Protein AF-X1QT96-F1 (afdb_monomer)

Structure (mmCIF, N/CA/C/O backbone):
data_AF-X1QT96-F1
#
_entry.id   AF-X1QT96-F1
#
loop_
_atom_site.group_PDB
_atom_site.id
_atom_site.type_symbol
_atom_site.label_atom_id
_atom_site.label_alt_id
_atom_site.label_comp_id
_atom_site.label_asym_id
_atom_site.label_entity_id
_atom_site.label_seq_id
_atom_site.pdbx_PDB_ins_code
_atom_site.Cartn_x
_atom_site.Cartn_y
_atom_site.Cartn_z
_atom_site.occupancy
_atom_site.B_iso_or_equiv
_atom_site.auth_seq_id
_atom_site.auth_comp_id
_atom_site.auth_asym_id
_atom_site.auth_atom_id
_atom_site.pdbx_PDB_model_num
ATOM 1 N N . MET A 1 1 ? -9.515 -8.607 -19.195 1.00 41.69 1 MET A N 1
ATOM 2 C CA . MET A 1 1 ? -8.127 -8.111 -19.099 1.00 41.69 1 MET A CA 1
ATOM 3 C C . MET A 1 1 ? -7.218 -9.297 -19.345 1.00 41.69 1 MET A C 1
ATOM 5 O O . MET A 1 1 ? -7.333 -10.275 -18.622 1.00 41.69 1 MET A O 1
ATOM 9 N N . ALA A 1 2 ? -6.446 -9.278 -20.431 1.00 43.28 2 ALA A N 1
ATOM 10 C CA . ALA A 1 2 ? -5.640 -10.420 -20.851 1.00 43.28 2 ALA A CA 1
ATOM 11 C C . ALA A 1 2 ? -4.365 -10.495 -20.002 1.00 43.28 2 ALA A C 1
ATOM 13 O O . ALA A 1 2 ? -3.482 -9.648 -20.116 1.00 43.28 2 ALA A O 1
ATOM 14 N N . TYR A 1 3 ? -4.321 -11.485 -19.116 1.00 48.88 3 TYR A N 1
ATOM 15 C CA . TYR A 1 3 ? -3.113 -11.937 -18.441 1.00 48.88 3 TYR A CA 1
ATOM 16 C C . TYR A 1 3 ? -2.452 -12.968 -19.366 1.00 48.88 3 TYR A C 1
ATOM 18 O O . TYR A 1 3 ? -2.815 -14.139 -19.350 1.00 48.88 3 TYR A O 1
ATOM 26 N N . GLU A 1 4 ? -1.514 -12.535 -20.207 1.00 45.88 4 GLU A N 1
ATOM 27 C CA . GLU A 1 4 ? -0.586 -13.447 -20.883 1.00 45.88 4 GLU A CA 1
ATOM 28 C C . GLU A 1 4 ? 0.747 -13.394 -20.139 1.00 45.88 4 GLU A C 1
ATOM 30 O O . GLU A 1 4 ? 1.586 -12.523 -20.368 1.00 45.88 4 GLU A O 1
ATOM 35 N N . PHE A 1 5 ? 0.923 -14.320 -19.196 1.00 51.22 5 PHE A N 1
ATOM 36 C CA . PHE A 1 5 ? 2.220 -14.588 -18.582 1.00 51.22 5 PHE A CA 1
ATOM 37 C C . PHE A 1 5 ? 3.038 -15.464 -19.534 1.00 51.22 5 PHE A C 1
ATOM 39 O O . PHE A 1 5 ? 3.094 -16.683 -19.404 1.00 51.22 5 PHE A O 1
ATOM 46 N N . GLY A 1 6 ? 3.649 -14.818 -20.528 1.00 44.00 6 GLY A N 1
ATOM 47 C CA . GLY A 1 6 ? 4.750 -15.401 -21.282 1.00 44.00 6 GLY A CA 1
ATOM 48 C C . GLY A 1 6 ? 5.994 -15.428 -20.399 1.00 44.00 6 GLY A C 1
ATOM 49 O O . GLY A 1 6 ? 6.456 -14.380 -19.954 1.00 44.00 6 GLY A O 1
ATOM 50 N N . GLU A 1 7 ? 6.497 -16.629 -20.137 1.00 51.06 7 GLU A N 1
ATOM 51 C CA . GLU A 1 7 ? 7.717 -16.952 -19.394 1.00 51.06 7 GLU A CA 1
ATOM 52 C C . GLU A 1 7 ? 8.907 -16.043 -19.748 1.00 51.06 7 GLU A C 1
ATOM 54 O O . GLU A 1 7 ? 9.696 -16.375 -20.631 1.00 51.06 7 GLU A O 1
ATOM 59 N N . LYS A 1 8 ? 9.086 -14.904 -19.070 1.00 42.59 8 LYS A N 1
ATOM 60 C CA . LYS A 1 8 ? 10.350 -14.157 -19.114 1.00 42.59 8 LYS A CA 1
ATOM 61 C C . LYS A 1 8 ? 10.653 -13.498 -17.780 1.00 42.59 8 LYS A C 1
ATOM 63 O O . LYS A 1 8 ? 9.951 -12.594 -17.353 1.00 42.59 8 LYS A O 1
ATOM 68 N N . ASP A 1 9 ? 11.757 -13.961 -17.202 1.00 43.25 9 ASP A N 1
ATOM 69 C CA . ASP A 1 9 ? 12.546 -13.365 -16.129 1.00 43.25 9 ASP A CA 1
ATOM 70 C C . ASP A 1 9 ? 11.880 -13.211 -14.753 1.00 43.25 9 ASP A C 1
ATOM 72 O O . ASP A 1 9 ? 11.001 -12.388 -14.523 1.00 43.25 9 ASP A O 1
ATOM 76 N N . LEU A 1 10 ? 12.455 -13.883 -13.752 1.00 49.59 10 LEU A N 1
ATOM 77 C CA . LEU A 1 10 ? 12.217 -13.690 -12.309 1.00 49.59 10 LEU A CA 1
ATOM 78 C C . LEU A 1 10 ? 12.617 -12.285 -11.778 1.00 49.59 10 LEU A C 1
ATOM 80 O O . LEU A 1 10 ? 12.787 -12.072 -10.579 1.00 49.59 10 LEU A O 1
ATOM 84 N N . ARG A 1 11 ? 12.742 -11.301 -12.674 1.00 49.69 11 ARG A N 1
ATOM 85 C CA . ARG A 1 11 ? 12.896 -9.859 -12.433 1.00 49.69 11 ARG A CA 1
ATOM 86 C C . ARG A 1 11 ? 11.924 -9.029 -13.286 1.00 49.69 11 ARG A C 1
ATOM 88 O O . ARG A 1 11 ? 12.175 -7.848 -13.514 1.00 49.69 11 ARG A O 1
ATOM 95 N N . ALA A 1 12 ? 10.849 -9.636 -13.789 1.00 56.94 12 ALA A N 1
ATOM 96 C CA . ALA A 1 12 ? 9.919 -8.993 -14.703 1.00 56.94 12 ALA A CA 1
ATOM 97 C C . ALA A 1 12 ? 9.166 -7.854 -14.017 1.00 56.94 12 ALA A C 1
ATOM 99 O O . ALA A 1 12 ? 8.155 -8.044 -13.337 1.00 56.94 12 ALA A O 1
ATOM 100 N N . TYR A 1 13 ? 9.661 -6.642 -14.232 1.00 63.62 13 TYR A N 1
ATOM 101 C CA . TYR A 1 13 ? 8.809 -5.482 -14.141 1.00 63.62 13 TYR A CA 1
ATOM 102 C C . TYR A 1 13 ? 7.761 -5.575 -15.256 1.00 63.62 13 TYR A C 1
ATOM 104 O O . TYR A 1 13 ? 8.087 -5.640 -16.441 1.00 63.62 13 TYR A O 1
ATOM 112 N N . ILE A 1 14 ? 6.495 -5.612 -14.870 1.00 77.00 14 ILE A N 1
ATOM 113 C CA . ILE A 1 14 ? 5.354 -5.562 -15.771 1.00 77.00 14 ILE A CA 1
ATOM 114 C C . ILE A 1 14 ? 4.950 -4.107 -16.000 1.00 77.00 14 ILE A C 1
ATOM 116 O O . ILE A 1 14 ? 4.954 -3.278 -15.086 1.00 77.00 14 ILE A O 1
ATOM 120 N N . LYS A 1 15 ? 4.592 -3.784 -17.243 1.00 75.44 15 LYS A N 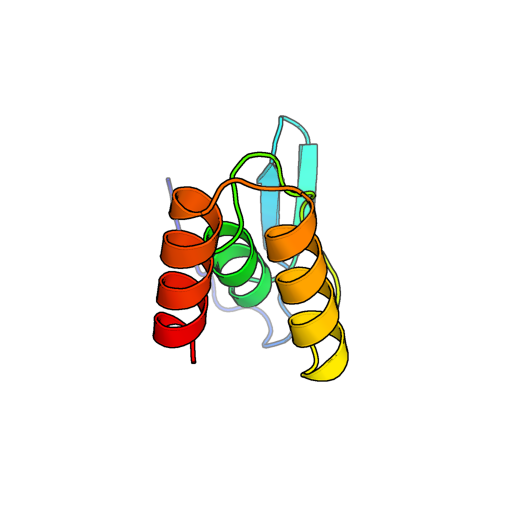1
ATOM 121 C CA . LYS A 1 15 ? 4.019 -2.481 -17.585 1.00 75.44 15 LYS A CA 1
ATOM 122 C C . LYS A 1 15 ? 2.514 -2.549 -17.420 1.00 75.44 15 LYS A C 1
ATOM 124 O O . LYS A 1 15 ? 1.835 -3.216 -18.196 1.00 75.44 15 LYS A O 1
ATOM 129 N N . VAL A 1 16 ? 1.997 -1.830 -16.433 1.00 76.75 16 VAL A N 1
ATOM 130 C CA . VAL A 1 16 ? 0.558 -1.706 -16.196 1.00 76.75 16 VAL A CA 1
ATOM 131 C C . VAL A 1 16 ? 0.074 -0.314 -16.540 1.00 76.75 16 VAL A C 1
ATOM 133 O O . VAL A 1 16 ? 0.789 0.675 -16.381 1.00 76.75 16 VAL A O 1
ATOM 136 N N . ARG A 1 17 ? -1.150 -0.235 -17.059 1.00 75.69 17 ARG A N 1
ATOM 137 C CA . ARG A 1 17 ? -1.787 1.035 -17.391 1.00 75.69 17 ARG A CA 1
ATOM 138 C C . ARG A 1 17 ? -2.567 1.526 -16.177 1.00 75.69 17 ARG A C 1
ATOM 140 O O . ARG A 1 17 ? -3.607 0.965 -15.859 1.00 75.69 17 ARG A O 1
ATOM 147 N N . LEU A 1 18 ? -2.082 2.588 -15.542 1.00 74.69 18 LEU A N 1
ATOM 148 C CA . LEU A 1 18 ? -2.701 3.224 -14.381 1.00 74.69 18 LEU A CA 1
ATOM 149 C C . LEU A 1 18 ? -2.969 4.697 -14.718 1.00 74.69 18 LEU A C 1
ATOM 151 O O . LEU A 1 18 ? -2.063 5.405 -15.158 1.00 74.69 18 LEU A O 1
ATOM 155 N N . ASN A 1 19 ? -4.219 5.156 -14.590 1.00 67.94 19 ASN A N 1
ATOM 156 C CA . ASN A 1 19 ? -4.630 6.540 -14.890 1.00 67.94 19 ASN A CA 1
ATOM 157 C C . ASN A 1 19 ? -4.123 7.066 -16.250 1.00 67.94 19 ASN A C 1
ATOM 159 O O . ASN A 1 19 ? -3.567 8.159 -16.357 1.00 67.94 19 ASN A O 1
ATOM 163 N N . SER A 1 20 ? -4.282 6.257 -17.303 1.00 75.94 20 SER A N 1
ATOM 164 C CA . SER A 1 20 ? -3.829 6.555 -18.675 1.00 75.94 20 SER A CA 1
ATOM 165 C C . SER A 1 20 ? -2.312 6.694 -18.873 1.00 75.94 20 SER A C 1
ATOM 167 O O . SER A 1 20 ? -1.885 7.065 -19.965 1.00 75.94 20 SER A O 1
ATOM 169 N N . LYS A 1 21 ? -1.491 6.324 -17.883 1.00 75.88 21 LYS A N 1
ATOM 170 C CA . LYS A 1 21 ? -0.031 6.217 -18.006 1.00 75.88 21 LYS A CA 1
ATOM 171 C C . LYS A 1 21 ? 0.421 4.768 -17.851 1.00 75.88 21 LYS A C 1
ATOM 173 O O . LYS A 1 21 ? -0.164 4.004 -17.091 1.00 75.88 21 LYS A O 1
ATOM 178 N N . PHE A 1 22 ? 1.466 4.389 -18.580 1.00 79.00 22 PHE A N 1
ATOM 179 C CA . PHE A 1 22 ? 2.133 3.106 -18.371 1.00 79.00 22 PHE A CA 1
ATOM 180 C C . PHE A 1 22 ? 3.152 3.259 -17.246 1.00 79.00 22 PHE A C 1
ATOM 182 O O . PHE A 1 22 ? 4.051 4.094 -17.338 1.00 79.00 22 PHE A O 1
ATOM 189 N N . ILE A 1 23 ? 2.995 2.467 -16.190 1.00 81.50 23 ILE A N 1
ATOM 190 C CA . ILE A 1 23 ? 3.920 2.398 -15.061 1.00 81.50 23 ILE A CA 1
ATOM 191 C C . ILE A 1 23 ? 4.565 1.019 -15.077 1.00 81.50 23 ILE A C 1
ATOM 193 O O . IL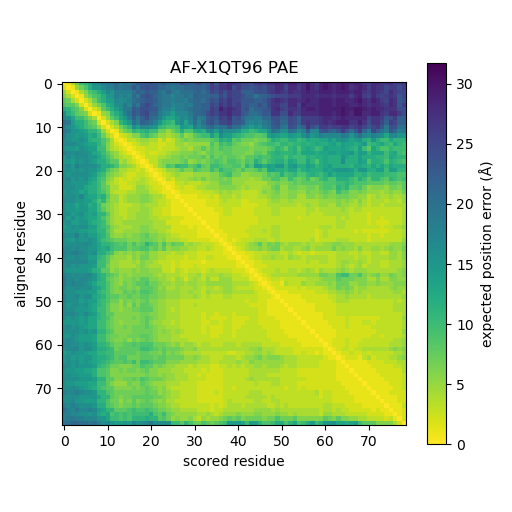E A 1 23 ? 3.890 0.003 -15.231 1.00 81.50 23 ILE A O 1
ATOM 197 N N . GLU A 1 24 ? 5.882 0.995 -14.929 1.00 81.75 24 GLU A N 1
ATOM 198 C CA . GLU A 1 24 ? 6.661 -0.229 -14.802 1.00 81.75 24 GLU A CA 1
ATOM 199 C C . GLU A 1 24 ? 6.756 -0.608 -13.313 1.00 81.75 24 GLU A C 1
ATOM 201 O O . GLU A 1 24 ? 7.273 0.154 -12.492 1.00 81.75 24 GLU A O 1
ATOM 206 N N . THR A 1 25 ? 6.171 -1.744 -12.933 1.00 85.06 25 THR A N 1
ATOM 207 C CA . THR A 1 25 ? 6.062 -2.200 -11.536 1.00 85.06 25 THR A CA 1
ATOM 208 C C . THR A 1 25 ? 6.038 -3.730 -11.459 1.00 85.06 25 THR A C 1
ATOM 210 O O . THR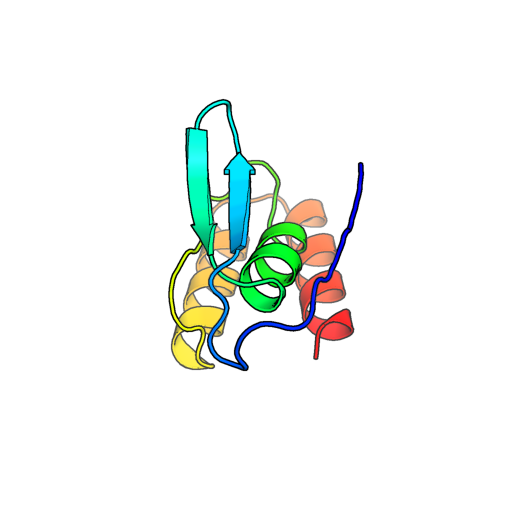 A 1 25 ? 6.199 -4.389 -12.474 1.00 85.06 25 THR A O 1
ATOM 213 N N . SER A 1 26 ? 5.873 -4.333 -10.282 1.00 83.81 26 SER A N 1
ATOM 214 C CA . SER A 1 26 ? 5.750 -5.793 -10.137 1.00 83.81 26 SER A CA 1
ATOM 215 C C . SER A 1 26 ? 4.351 -6.197 -9.676 1.00 83.81 26 SER A C 1
ATOM 217 O O . SER A 1 26 ? 3.647 -5.401 -9.058 1.00 83.81 26 SER A O 1
ATOM 219 N N . VAL A 1 27 ? 3.965 -7.454 -9.922 1.00 80.06 27 VAL A N 1
ATOM 220 C CA . VAL A 1 27 ? 2.661 -7.998 -9.489 1.00 80.06 27 VAL A CA 1
ATOM 221 C C . VAL A 1 27 ? 2.444 -7.803 -7.989 1.00 80.06 27 VAL A C 1
ATOM 223 O O . VAL A 1 27 ? 1.406 -7.297 -7.584 1.00 80.06 27 VAL A O 1
ATOM 226 N N . GLY A 1 28 ? 3.453 -8.103 -7.163 1.00 81.31 28 GLY A N 1
ATOM 227 C CA . GLY A 1 28 ? 3.352 -7.910 -5.713 1.00 81.31 28 GLY A CA 1
ATOM 228 C C . GLY A 1 28 ? 3.115 -6.452 -5.305 1.00 81.31 28 GLY A C 1
ATOM 229 O O . GLY A 1 28 ? 2.390 -6.193 -4.352 1.00 81.31 28 GLY A O 1
ATOM 230 N N . ARG A 1 29 ? 3.669 -5.479 -6.045 1.00 85.50 29 ARG A N 1
ATOM 231 C CA . ARG A 1 29 ? 3.404 -4.053 -5.792 1.00 85.50 29 ARG A CA 1
ATOM 232 C C . ARG A 1 29 ? 1.994 -3.660 -6.206 1.00 85.50 29 ARG A C 1
ATOM 234 O O . ARG A 1 29 ? 1.409 -2.817 -5.543 1.00 85.50 29 ARG A O 1
ATOM 241 N N . ILE A 1 30 ? 1.446 -4.250 -7.264 1.00 84.25 30 ILE A N 1
ATOM 242 C CA . ILE A 1 30 ? 0.056 -3.998 -7.665 1.00 84.25 30 ILE A CA 1
ATOM 243 C C . ILE A 1 30 ? -0.887 -4.510 -6.586 1.00 84.25 30 ILE A C 1
ATOM 245 O O . ILE A 1 30 ? -1.651 -3.711 -6.063 1.00 84.25 30 ILE A O 1
ATOM 249 N N . LEU A 1 31 ? -0.746 -5.780 -6.192 1.00 83.69 31 LEU A N 1
ATOM 250 C CA . LEU A 1 31 ? -1.576 -6.389 -5.150 1.00 83.69 31 LEU A CA 1
ATOM 251 C C . LEU A 1 31 ? -1.507 -5.587 -3.847 1.00 83.69 31 LEU A C 1
ATOM 253 O O . LEU A 1 31 ? -2.529 -5.288 -3.246 1.00 83.69 31 LEU A O 1
ATOM 257 N N . PHE A 1 32 ? -0.309 -5.146 -3.450 1.00 86.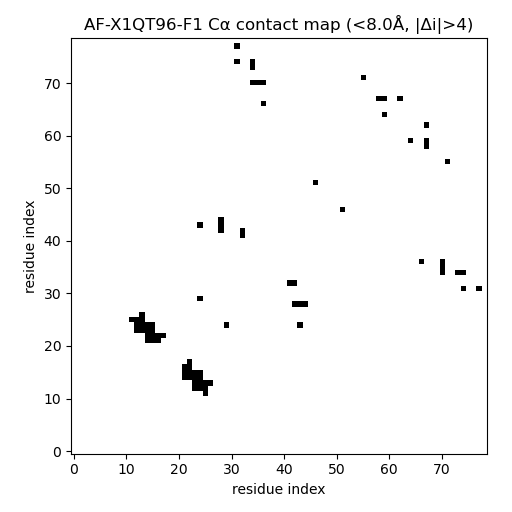69 32 PHE A N 1
ATOM 258 C CA . PHE A 1 32 ? -0.162 -4.272 -2.290 1.00 86.69 32 PHE A CA 1
ATOM 259 C C . PHE A 1 32 ? -0.913 -2.944 -2.453 1.00 86.69 32 PHE A C 1
ATOM 261 O O . PHE A 1 32 ? -1.588 -2.505 -1.530 1.00 86.69 32 PHE A O 1
ATOM 268 N N . ASN A 1 33 ? -0.827 -2.293 -3.613 1.00 88.31 33 ASN A N 1
ATOM 269 C CA . ASN A 1 33 ? -1.533 -1.033 -3.842 1.00 88.31 33 ASN A CA 1
ATOM 270 C C . ASN A 1 33 ? -3.056 -1.200 -3.903 1.00 88.31 33 ASN A C 1
ATOM 272 O O . ASN A 1 33 ? -3.759 -0.260 -3.561 1.00 88.31 33 ASN A O 1
ATOM 276 N N . GLU A 1 34 ? -3.562 -2.377 -4.274 1.00 86.44 34 GLU A N 1
ATOM 277 C CA . GLU A 1 34 ? -4.994 -2.700 -4.203 1.00 86.44 34 GLU A CA 1
ATOM 278 C C . GLU A 1 34 ? -5.506 -2.830 -2.759 1.00 86.44 34 GLU A C 1
ATOM 280 O O . GLU A 1 34 ? -6.697 -2.646 -2.512 1.00 86.44 34 GLU A O 1
ATOM 285 N N . THR A 1 35 ? -4.619 -3.105 -1.793 1.00 89.31 35 THR A N 1
ATOM 286 C CA . THR A 1 35 ? -4.986 -3.083 -0.365 1.00 89.31 35 THR A CA 1
ATOM 287 C C . THR A 1 35 ? -5.124 -1.675 0.201 1.00 89.31 35 THR A C 1
ATOM 289 O O . THR A 1 35 ? -5.738 -1.502 1.249 1.00 89.31 35 THR A O 1
ATOM 292 N N . LEU A 1 36 ? -4.558 -0.672 -0.475 1.00 89.12 36 LEU A N 1
ATOM 293 C CA . LEU A 1 36 ? -4.584 0.713 -0.022 1.00 89.12 36 LEU A CA 1
ATOM 294 C C . LEU A 1 36 ? -5.884 1.409 -0.458 1.00 89.12 36 LEU A C 1
ATOM 296 O O . LEU A 1 36 ? -6.509 1.000 -1.439 1.00 89.12 36 LEU A O 1
ATOM 300 N N . PRO A 1 37 ? -6.280 2.496 0.225 1.00 87.88 37 PRO A N 1
ATOM 301 C CA . PRO A 1 37 ? -7.430 3.298 -0.184 1.00 87.88 37 PRO A CA 1
ATOM 302 C C . PRO A 1 37 ? -7.290 3.846 -1.614 1.00 87.88 37 PRO A C 1
ATOM 304 O O . PRO A 1 37 ? -6.189 4.200 -2.035 1.00 87.88 37 PRO A O 1
ATOM 307 N N . GLU A 1 38 ? -8.401 4.009 -2.340 1.00 81.94 38 GLU A N 1
ATOM 308 C CA . GLU A 1 38 ? -8.407 4.466 -3.747 1.00 81.94 38 GLU A CA 1
ATOM 309 C C . GLU A 1 38 ? -7.737 5.837 -3.959 1.00 81.94 38 GLU A C 1
ATOM 311 O O . GLU A 1 38 ? -7.170 6.128 -5.012 1.00 81.94 38 GLU A O 1
ATOM 316 N N . ASN A 1 39 ? -7.793 6.692 -2.942 1.00 85.19 39 ASN A N 1
ATOM 317 C CA . ASN A 1 39 ? -7.198 8.024 -2.902 1.00 85.19 39 ASN A CA 1
ATOM 318 C C . ASN A 1 39 ? -5.749 8.035 -2.372 1.00 85.19 39 ASN A C 1
ATOM 320 O O . ASN A 1 39 ? -5.149 9.107 -2.248 1.00 85.19 39 ASN A O 1
ATOM 324 N N . TYR A 1 40 ? -5.157 6.868 -2.104 1.00 87.75 40 TYR A N 1
ATOM 325 C CA . TYR A 1 40 ? -3.766 6.746 -1.684 1.00 87.75 40 TYR A CA 1
ATOM 326 C C . TYR A 1 40 ? -2.812 6.699 -2.898 1.00 87.75 40 TYR A C 1
ATOM 328 O O . TYR A 1 40 ? -3.094 6.037 -3.899 1.00 87.75 40 TYR A O 1
ATOM 336 N N . PRO A 1 41 ? -1.657 7.393 -2.859 1.00 86.56 41 PRO A N 1
ATOM 337 C CA . PRO A 1 41 ? -0.712 7.397 -3.974 1.00 86.56 41 PRO A CA 1
ATOM 338 C C . PRO A 1 41 ? -0.086 6.018 -4.222 1.00 86.56 41 PRO A C 1
ATOM 340 O O . PRO A 1 41 ? 0.387 5.369 -3.291 1.00 86.56 41 PRO A O 1
ATOM 343 N N . PHE A 1 42 ? 0.012 5.626 -5.499 1.00 86.31 42 PHE A N 1
ATOM 344 C CA . PHE A 1 42 ? 0.610 4.349 -5.894 1.00 86.31 42 PHE A CA 1
ATOM 345 C C . PHE A 1 42 ? 2.065 4.223 -5.407 1.00 86.31 42 PHE A C 1
ATOM 347 O O . PHE A 1 42 ? 2.953 4.977 -5.817 1.00 86.31 42 PHE A O 1
ATOM 354 N N . VAL A 1 43 ? 2.325 3.234 -4.559 1.00 87.50 43 VAL A N 1
ATOM 355 C CA . VAL A 1 43 ? 3.630 2.943 -3.970 1.00 87.50 43 VAL A CA 1
ATOM 356 C C . VAL A 1 43 ? 4.416 2.015 -4.892 1.00 87.50 43 VAL A C 1
ATOM 358 O O . VAL A 1 43 ? 4.259 0.795 -4.856 1.00 87.50 43 VAL A O 1
ATOM 361 N N . ASN A 1 44 ? 5.305 2.589 -5.707 1.00 85.31 44 ASN A N 1
ATOM 362 C CA . ASN A 1 44 ? 6.205 1.835 -6.586 1.00 85.31 44 ASN A CA 1
ATOM 363 C C . ASN A 1 44 ? 7.620 1.692 -6.003 1.00 85.31 44 ASN A C 1
ATOM 365 O O . ASN A 1 44 ? 8.617 1.966 -6.673 1.00 85.31 44 ASN A O 1
ATOM 369 N N . GLU A 1 45 ? 7.729 1.251 -4.754 1.00 83.50 45 GLU A N 1
ATOM 370 C CA . GLU A 1 45 ? 9.015 1.048 -4.082 1.00 83.50 45 GLU A CA 1
ATOM 371 C C . GLU A 1 45 ? 9.106 -0.333 -3.432 1.00 83.50 45 GLU A C 1
ATOM 373 O O . GLU A 1 45 ? 8.105 -1.022 -3.251 1.00 83.50 45 GLU A O 1
ATOM 378 N N . LEU A 1 46 ? 10.325 -0.754 -3.075 1.00 81.50 46 LEU A N 1
ATOM 379 C CA . LEU A 1 46 ? 10.510 -1.959 -2.271 1.00 81.50 46 LEU A CA 1
ATOM 380 C C . LEU A 1 46 ? 9.877 -1.734 -0.892 1.00 81.50 46 LEU A C 1
ATOM 382 O O . LEU A 1 46 ? 10.283 -0.817 -0.167 1.00 81.50 46 LEU A O 1
ATOM 386 N N . MET A 1 47 ? 8.896 -2.568 -0.552 1.00 85.88 47 MET A N 1
ATOM 387 C CA . MET A 1 47 ? 8.245 -2.538 0.750 1.00 85.88 47 MET A CA 1
ATOM 388 C C . MET A 1 47 ? 9.118 -3.237 1.790 1.00 85.88 47 MET A C 1
ATOM 390 O O . MET A 1 47 ? 9.706 -4.283 1.528 1.00 85.88 47 MET A O 1
ATOM 394 N N . ASN A 1 48 ? 9.208 -2.647 2.976 1.00 87.00 48 ASN A N 1
ATOM 395 C CA . ASN A 1 48 ? 9.803 -3.265 4.155 1.00 87.00 48 ASN A CA 1
ATOM 396 C C . ASN A 1 48 ? 8.911 -2.965 5.364 1.00 87.00 48 ASN A C 1
ATOM 398 O O . ASN A 1 48 ? 8.071 -2.067 5.290 1.00 87.00 48 ASN A O 1
ATOM 402 N N . SER A 1 49 ? 9.109 -3.673 6.478 1.00 86.00 49 SER A N 1
ATOM 403 C CA . SER A 1 49 ? 8.260 -3.531 7.671 1.00 86.00 49 SER A CA 1
ATOM 404 C C . SER A 1 49 ? 8.163 -2.079 8.159 1.00 86.00 49 SER A C 1
ATOM 406 O O . SER A 1 49 ? 7.075 -1.594 8.440 1.00 86.00 49 SER A O 1
ATOM 408 N N . ARG A 1 50 ? 9.273 -1.324 8.130 1.00 89.12 50 ARG A N 1
ATOM 409 C CA . ARG A 1 50 ? 9.293 0.095 8.539 1.00 89.12 50 ARG A CA 1
ATOM 410 C C . ARG A 1 50 ? 8.482 1.004 7.614 1.00 89.12 50 ARG A C 1
ATOM 412 O O . ARG A 1 50 ? 7.907 1.991 8.061 1.00 89.12 50 ARG A O 1
ATOM 419 N N . LYS A 1 51 ? 8.500 0.747 6.304 1.00 88.69 51 LYS A N 1
ATOM 420 C CA . LYS A 1 51 ? 7.709 1.510 5.328 1.00 88.69 51 LYS A CA 1
ATOM 421 C C . LYS A 1 51 ? 6.231 1.165 5.457 1.00 88.69 51 LYS A C 1
ATOM 423 O O . LYS A 1 51 ? 5.421 2.083 5.408 1.00 88.69 51 LYS A O 1
ATOM 428 N N . LEU A 1 52 ? 5.910 -0.109 5.673 1.00 87.94 52 LEU A N 1
ATOM 429 C CA . LEU A 1 52 ? 4.542 -0.557 5.909 1.00 87.94 52 LEU A CA 1
ATOM 430 C C . LEU A 1 52 ? 3.938 0.153 7.123 1.00 87.94 52 LEU A C 1
ATOM 432 O O . LEU A 1 52 ? 2.898 0.786 6.991 1.00 87.94 52 LEU A O 1
ATOM 436 N N . GLU A 1 53 ? 4.640 0.160 8.259 1.00 89.62 53 GLU A N 1
ATOM 437 C CA . GLU A 1 53 ? 4.212 0.878 9.468 1.00 89.62 53 GLU A CA 1
ATOM 438 C C . GLU A 1 53 ? 3.943 2.365 9.199 1.00 89.62 53 GLU A C 1
ATOM 440 O O . GLU A 1 53 ? 2.929 2.905 9.633 1.00 89.62 53 GLU A O 1
ATOM 445 N N . LYS A 1 54 ? 4.811 3.034 8.427 1.00 91.25 54 LYS A N 1
ATOM 446 C CA . LYS A 1 54 ? 4.619 4.445 8.054 1.00 91.25 54 LYS A CA 1
ATOM 447 C C . LYS A 1 54 ? 3.406 4.667 7.154 1.00 91.25 54 LYS A C 1
ATOM 449 O O . LYS A 1 54 ? 2.761 5.704 7.269 1.00 91.25 54 LYS A O 1
ATOM 454 N N . ILE A 1 55 ? 3.135 3.751 6.226 1.00 89.50 55 ILE A N 1
ATOM 455 C CA . ILE A 1 55 ? 1.968 3.834 5.340 1.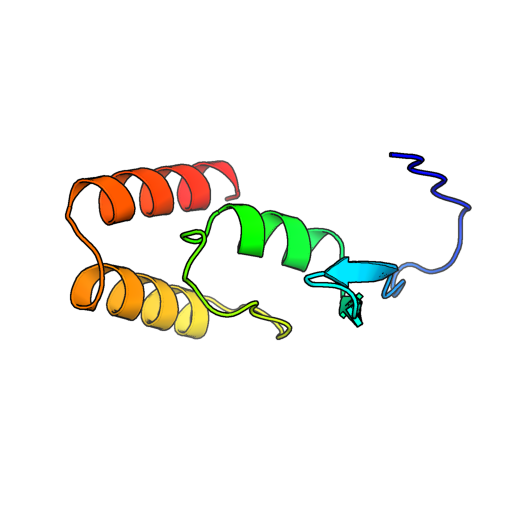00 89.50 55 ILE A CA 1
ATOM 456 C C . ILE A 1 55 ? 0.698 3.646 6.163 1.00 89.50 55 ILE A C 1
ATOM 458 O O . ILE A 1 55 ? -0.200 4.474 6.076 1.00 89.50 55 ILE A O 1
ATOM 462 N N . VAL A 1 56 ? 0.666 2.624 7.017 1.00 89.31 56 VAL A N 1
ATOM 463 C CA . VAL A 1 56 ? -0.460 2.357 7.916 1.00 89.31 56 VAL A CA 1
ATOM 464 C C . VAL A 1 56 ? -0.718 3.551 8.834 1.00 89.31 56 VAL A C 1
ATOM 466 O O . VAL A 1 56 ? -1.851 4.012 8.911 1.00 89.31 56 VAL A O 1
ATOM 469 N N . ALA A 1 57 ? 0.321 4.123 9.450 1.00 91.88 57 ALA A N 1
ATOM 470 C CA . ALA A 1 57 ? 0.186 5.328 10.269 1.00 91.88 57 ALA A CA 1
ATOM 471 C C . ALA A 1 57 ? -0.423 6.498 9.478 1.00 91.88 57 ALA A C 1
ATOM 473 O O . ALA A 1 57 ? -1.360 7.133 9.947 1.00 91.88 57 ALA A O 1
ATOM 474 N N . LYS A 1 58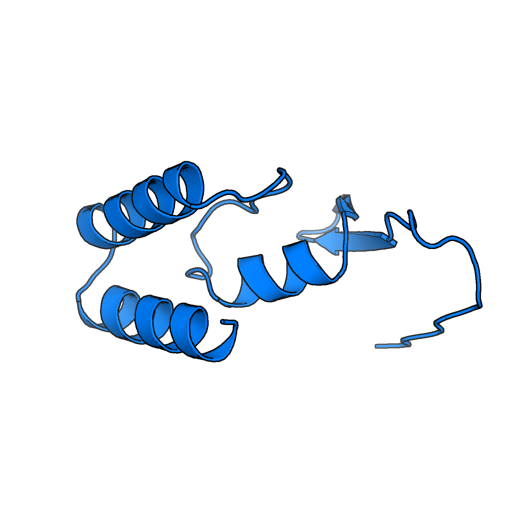 ? 0.032 6.733 8.240 1.00 91.00 58 LYS A N 1
ATOM 475 C CA . LYS A 1 58 ? -0.552 7.765 7.372 1.00 91.00 58 LYS A CA 1
ATOM 476 C C . LYS A 1 58 ? -2.008 7.485 7.020 1.00 91.00 58 LYS A C 1
ATOM 478 O O . LYS A 1 58 ? -2.789 8.429 6.952 1.00 91.00 58 LYS A O 1
ATOM 483 N N . VAL A 1 59 ? -2.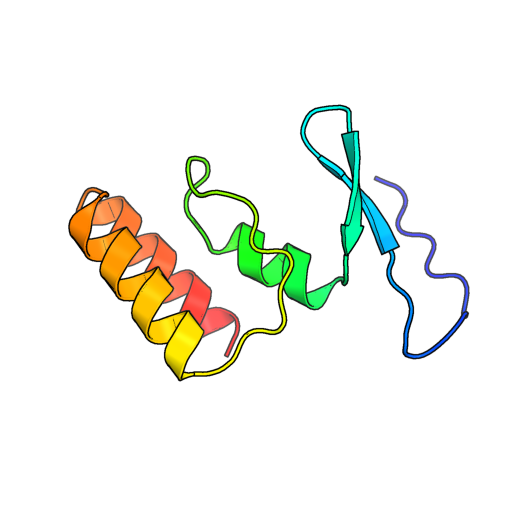375 6.229 6.772 1.00 90.31 59 VAL A N 1
ATOM 484 C CA . VAL A 1 59 ? -3.773 5.861 6.519 1.00 90.31 59 VAL A CA 1
ATOM 485 C C . VAL A 1 59 ? -4.616 6.150 7.764 1.00 90.31 59 VAL A C 1
ATOM 487 O O . VAL A 1 59 ? -5.655 6.787 7.655 1.00 90.31 59 VAL A O 1
ATOM 490 N N . ILE A 1 60 ? -4.117 5.807 8.952 1.00 89.31 60 ILE A N 1
ATOM 491 C CA . ILE A 1 60 ? -4.788 6.097 10.227 1.00 89.31 60 ILE A CA 1
ATOM 492 C C . ILE A 1 60 ? -4.968 7.606 10.460 1.00 89.31 60 ILE A C 1
ATOM 494 O O . ILE A 1 60 ? -5.998 8.032 10.969 1.00 89.31 60 ILE A O 1
ATOM 498 N N . GLU A 1 61 ? -3.988 8.426 10.079 1.00 92.19 61 GLU A N 1
ATOM 499 C CA . GLU A 1 61 ? -4.035 9.880 10.279 1.00 92.19 61 GLU A CA 1
ATOM 500 C C . GLU A 1 61 ? -4.909 10.629 9.260 1.00 92.19 61 GLU A C 1
ATOM 502 O O . GLU A 1 61 ? -5.391 11.719 9.563 1.00 92.19 61 GLU A O 1
ATOM 507 N N . ASN A 1 62 ? -5.077 10.098 8.043 1.00 91.12 62 ASN A N 1
ATOM 508 C CA . ASN A 1 62 ? -5.671 10.841 6.920 1.00 91.12 62 ASN A CA 1
ATOM 509 C C . ASN A 1 62 ? -7.035 10.306 6.457 1.00 91.12 62 ASN A C 1
ATOM 511 O O . ASN A 1 62 ? -7.661 10.934 5.603 1.00 91.12 62 ASN A O 1
ATOM 515 N N . TYR A 1 63 ? -7.487 9.163 6.975 1.00 91.56 63 TYR A N 1
ATOM 516 C CA . TYR A 1 63 ? -8.698 8.482 6.517 1.00 91.56 63 TYR A CA 1
ATOM 517 C C . TYR A 1 63 ? -9.660 8.215 7.676 1.00 91.56 63 TYR A C 1
ATOM 519 O O . TYR A 1 63 ? -9.296 8.289 8.847 1.00 91.56 63 TYR A O 1
ATOM 527 N N . ASP A 1 64 ? -10.918 7.936 7.348 1.00 92.62 64 ASP A N 1
ATOM 528 C CA . ASP A 1 64 ? -11.933 7.592 8.335 1.00 92.62 64 ASP A CA 1
ATOM 529 C C . ASP A 1 64 ? -11.759 6.158 8.858 1.00 92.62 64 ASP A C 1
ATOM 531 O O . ASP A 1 64 ? -11.123 5.307 8.232 1.00 92.62 64 ASP A O 1
ATOM 535 N N . GLN A 1 65 ? -12.381 5.877 10.003 1.00 90.81 65 GLN A N 1
ATOM 536 C CA . GLN A 1 65 ? -12.260 4.592 10.688 1.00 90.81 65 GLN A CA 1
ATOM 537 C C . GLN A 1 65 ? -12.626 3.390 9.804 1.00 90.81 65 GLN A C 1
ATOM 539 O O . GLN A 1 65 ? -11.947 2.371 9.885 1.00 90.81 65 GLN A O 1
ATOM 544 N N . ARG A 1 66 ? -13.638 3.496 8.930 1.00 9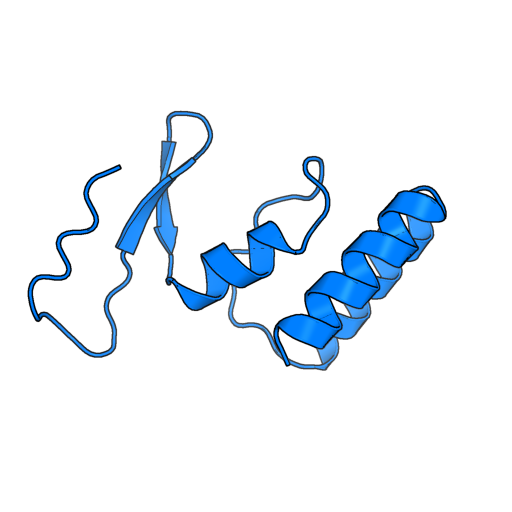2.44 66 ARG A N 1
ATOM 545 C CA . ARG A 1 66 ? -14.034 2.361 8.081 1.00 92.44 66 ARG A CA 1
ATOM 546 C C . ARG A 1 66 ? -12.961 2.052 7.050 1.00 92.44 66 ARG A C 1
ATOM 548 O O . ARG A 1 66 ? -12.624 0.892 6.847 1.00 92.44 66 ARG A O 1
ATOM 555 N N . THR A 1 67 ? -12.409 3.091 6.427 1.00 90.75 67 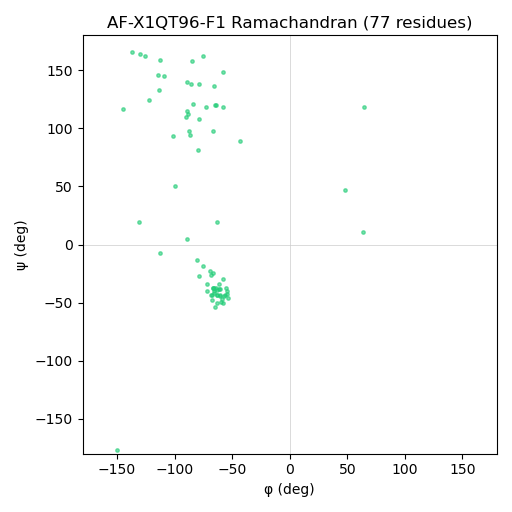THR A N 1
ATOM 556 C CA . THR A 1 67 ? -11.323 2.944 5.454 1.00 90.75 67 THR A CA 1
ATOM 557 C C . THR A 1 67 ? -10.062 2.370 6.105 1.00 90.75 67 THR A C 1
ATOM 559 O O . THR A 1 67 ? -9.374 1.544 5.505 1.00 90.75 67 THR A O 1
ATOM 562 N N . ILE A 1 68 ? -9.771 2.774 7.345 1.00 91.19 68 ILE A N 1
ATOM 563 C CA . ILE A 1 68 ? -8.657 2.234 8.132 1.00 91.19 68 ILE A CA 1
ATOM 564 C C . ILE A 1 68 ? -8.856 0.739 8.402 1.00 91.19 68 ILE A C 1
ATOM 566 O O . ILE A 1 68 ? -7.939 -0.041 8.153 1.00 91.19 68 ILE A O 1
ATOM 570 N N . GLU A 1 69 ? -10.031 0.341 8.896 1.00 91.94 69 GLU A N 1
ATOM 571 C CA . GLU A 1 69 ? -10.360 -1.058 9.203 1.00 91.94 69 GLU A CA 1
ATOM 572 C C . GLU A 1 69 ? -10.255 -1.946 7.952 1.00 91.94 69 GLU A C 1
ATOM 574 O O . GLU A 1 69 ? -9.531 -2.940 7.971 1.00 91.94 69 GLU A O 1
ATOM 579 N N . ASP A 1 70 ? -10.865 -1.528 6.839 1.00 91.69 70 ASP A N 1
ATOM 580 C CA . ASP A 1 70 ? -10.815 -2.248 5.558 1.00 91.69 70 ASP A CA 1
ATOM 581 C C . ASP A 1 70 ? -9.379 -2.389 5.019 1.00 91.69 70 ASP A C 1
ATOM 583 O O . ASP A 1 70 ? -8.965 -3.469 4.598 1.00 91.69 70 ASP A O 1
ATOM 587 N N . THR A 1 71 ? -8.579 -1.319 5.092 1.00 90.75 71 THR A N 1
ATOM 588 C CA . THR A 1 71 ? -7.169 -1.351 4.666 1.00 90.75 71 THR A CA 1
ATOM 589 C C . THR A 1 71 ? -6.349 -2.314 5.526 1.00 90.75 71 THR A C 1
ATOM 591 O O . THR A 1 71 ? -5.527 -3.072 5.011 1.00 90.75 71 THR A O 1
ATOM 594 N N . LEU A 1 72 ? -6.547 -2.296 6.847 1.00 89.38 72 LEU A N 1
ATOM 595 C CA . LEU A 1 72 ? -5.811 -3.156 7.775 1.00 89.38 72 LEU A CA 1
ATOM 596 C C . LEU A 1 72 ? -6.136 -4.638 7.578 1.00 89.38 72 LEU A C 1
ATOM 598 O O . LEU A 1 72 ? -5.221 -5.461 7.636 1.00 89.38 72 LEU A O 1
ATOM 602 N N . ASP A 1 73 ? -7.401 -4.975 7.333 1.00 90.94 73 ASP A N 1
ATOM 603 C CA . ASP A 1 73 ? -7.807 -6.356 7.070 1.00 90.94 73 ASP A CA 1
ATOM 604 C C . ASP A 1 73 ? -7.241 -6.857 5.735 1.00 90.94 73 ASP A C 1
ATOM 606 O O . ASP A 1 73 ? -6.622 -7.920 5.694 1.00 90.94 73 ASP A O 1
ATOM 610 N N . LYS A 1 74 ? -7.290 -6.040 4.677 1.00 89.50 74 LYS A N 1
ATOM 611 C CA . LYS A 1 74 ? -6.658 -6.373 3.388 1.00 89.50 74 LYS A CA 1
ATOM 612 C C . LYS A 1 74 ? -5.144 -6.578 3.496 1.00 89.50 74 LYS A C 1
ATOM 614 O O . LYS A 1 74 ? -4.593 -7.461 2.841 1.00 89.50 74 LYS A O 1
ATOM 619 N N . ILE A 1 75 ? -4.455 -5.776 4.313 1.00 86.38 75 ILE A N 1
ATOM 620 C CA . ILE A 1 75 ? -3.013 -5.941 4.559 1.00 86.38 75 ILE A CA 1
ATOM 621 C C . ILE A 1 75 ? -2.727 -7.253 5.302 1.00 86.38 75 ILE A C 1
ATOM 623 O O . ILE A 1 75 ? -1.716 -7.890 5.008 1.00 86.38 75 ILE A O 1
ATOM 627 N N . LYS A 1 76 ? -3.589 -7.666 6.242 1.00 85.25 76 LYS A N 1
ATOM 628 C CA . LYS A 1 76 ? -3.455 -8.966 6.920 1.00 85.25 76 LYS A CA 1
ATOM 629 C C . LYS A 1 76 ? -3.657 -10.134 5.963 1.00 85.25 76 LYS A C 1
ATOM 631 O O . LYS A 1 76 ? -2.892 -11.081 6.046 1.00 85.25 76 LYS A O 1
ATOM 636 N N . ASP A 1 77 ? -4.633 -10.054 5.063 1.00 85.00 77 ASP A N 1
ATOM 637 C CA . ASP A 1 77 ? -4.911 -11.120 4.089 1.00 85.00 77 ASP A CA 1
ATOM 638 C C . ASP A 1 77 ? -3.778 -11.307 3.065 1.00 85.00 77 ASP A C 1
ATOM 640 O O . ASP A 1 77 ? -3.617 -12.382 2.488 1.00 85.00 77 ASP A O 1
ATOM 644 N N . LEU A 1 78 ? -2.983 -10.259 2.832 1.00 77.69 78 LEU A N 1
ATOM 645 C CA . LEU A 1 78 ? -1.819 -10.298 1.948 1.00 77.69 78 LEU A CA 1
ATOM 646 C C . LEU A 1 78 ? -0.571 -10.921 2.613 1.00 77.69 78 LEU A C 1
ATOM 648 O O . LEU A 1 78 ? 0.409 -11.184 1.910 1.00 77.69 78 LEU A O 1
ATOM 652 N N . GLY A 1 79 ? -0.589 -11.095 3.943 1.00 62.09 79 GLY A N 1
ATOM 653 C CA . GLY A 1 79 ? 0.526 -11.550 4.785 1.00 62.09 79 GLY A CA 1
ATOM 654 C C . GLY A 1 79 ? 0.525 -13.042 5.086 1.00 62.09 79 GLY A C 1
ATOM 655 O O . GLY A 1 79 ? -0.484 -13.541 5.622 1.00 62.09 79 GLY A O 1
#

Mean predicted aligned error: 8.23 Å

Foldseek 3Di:
DDDDPDDDDPPQQDFDQDPNDTDGADPLQVLLVVLADPPDDRDRDDDDPVVVVVSLVVCVVPHDPVRSVSSVVSVVVSD

pLDDT: mean 79.37, std 14.96, range [41.69, 92.62]

Sequence (79 aa):
MAYEFGEKDLRAYIKVRLNSKFIETSVGRILFNETLPENYPFVNELMNSRKLEKIVAKVIENYDQRTIEDTLDKIKDLG

InterPro domains:
  IPR042102 RNA polymerase Rpb1, domain 3 superfamily [G3DSA:1.10.274.100] (1-79)

Radius of gyration: 14.03 Å; Cα contacts (8 Å, |Δi|>4): 40; chains: 1; bounding box: 27×28×32 Å

Organism: NCBI:txid412755

Secondary structure (DSSP, 8-state):
---------TT--EEEEETTEEEEE-HHHHHHHHHS-TTSPP--S---HHHHHHHHHHHHHHS-HHHHHHHHHHHHHT-

Solvent-accessible surface area (backbone atoms only — not comparable to full-atom values): 5077 Å² total; per-residue (Å²): 133,89,83,77,86,72,96,62,63,107,76,53,62,44,77,42,81,54,95,93,38,80,45,79,40,40,70,71,44,50,58,55,46,68,31,44,60,92,89,54,81,84,62,88,65,90,83,45,73,72,55,49,53,53,50,52,51,50,42,59,76,75,48,54,71,68,60,36,52,54,29,53,52,42,52,51,74,75,101

Nearest PDB structures (foldseek):
  8r6r-assembly1_D  TM=9.461E-01  e=3.565E-03  Mycolicibacterium smegmatis MC2 155
  7p5x-assembly1_AD  TM=9.607E-01  e=6.044E-03  Mycolicibacterium smegmatis MC2 155
  6koo-assembly1_D  TM=9.506E-01  e=6.897E-03  Mycobacterium tuberculosis H37Rv
  8qti-assembly1_D  TM=9.575E-01  e=8.981E-03  Mycolicibacterium smegmatis MC2 155
  8dy9-assembly1_D  TM=8.204E-01  e=1.983E-02  Streptomyces venezuelae